Protein AF-E6Y9X5-F1 (afdb_monomer)

Solvent-accessible surface area (backbone atoms only — not comparable to full-atom values): 3119 Å² total; per-residue (Å²): 118,98,80,66,62,72,96,42,78,61,18,96,49,94,98,44,67,46,88,58,50,68,59,52,53,53,49,50,54,54,48,61,69,44,42,76,77,74,50,84,81,81,79,66,96,117

Mean predicted aligned error: 6.64 Å

Organism: Oryza glaberrima (NCBI:txid4538)

Structure (mmCIF, N/CA/C/O backbone):
data_AF-E6Y9X5-F1
#
_entry.id   AF-E6Y9X5-F1
#
loop_
_atom_site.group_PDB
_atom_site.id
_atom_site.type_symbol
_atom_site.label_atom_id
_atom_site.label_alt_id
_atom_site.label_comp_id
_atom_site.label_asym_id
_atom_site.label_entity_id
_atom_site.label_seq_id
_atom_site.pdbx_PDB_ins_code
_atom_site.Cartn_x
_atom_site.Cartn_y
_atom_site.Cartn_z
_atom_site.occupancy
_atom_site.B_iso_or_equiv
_atom_site.auth_seq_id
_atom_site.auth_comp_id
_atom_site.auth_asym_id
_atom_site.auth_atom_id
_atom_site.pdbx_PDB_model_num
ATOM 1 N N . VAL A 1 1 ? 2.604 -17.253 -3.519 1.00 51.72 1 VAL A N 1
ATOM 2 C CA . VAL A 1 1 ? 2.149 -15.894 -3.910 1.00 51.72 1 VAL A CA 1
ATOM 3 C C . VAL A 1 1 ? 3.325 -15.198 -4.576 1.00 51.72 1 VAL A C 1
ATOM 5 O O . VA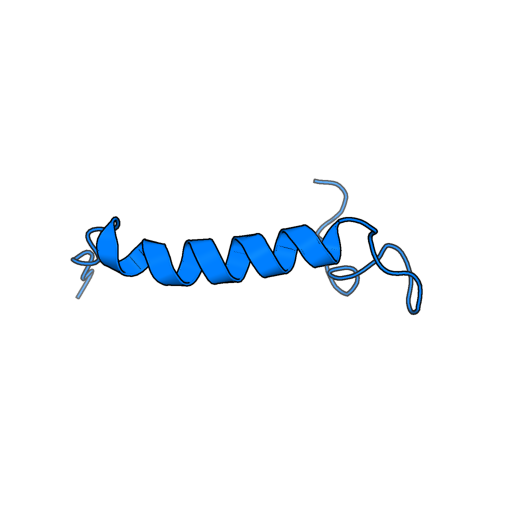L A 1 1 ? 4.323 -14.990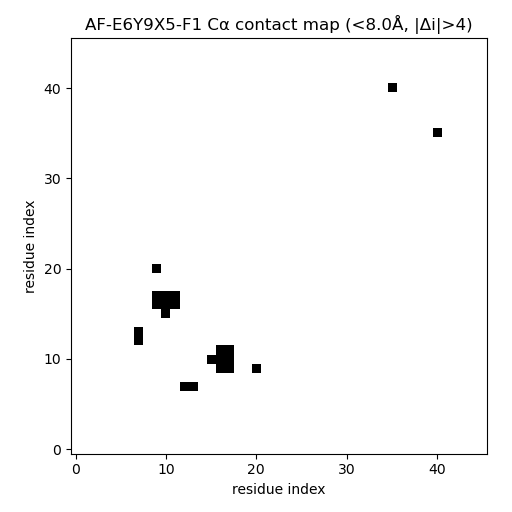 -3.892 1.00 51.72 1 VAL A O 1
ATOM 8 N N . TRP A 1 2 ? 3.343 -15.039 -5.900 1.00 51.88 2 TRP A N 1
ATOM 9 C CA . TRP A 1 2 ? 4.632 -15.148 -6.603 1.00 51.88 2 TRP A CA 1
ATOM 10 C C . TRP A 1 2 ? 5.376 -13.808 -6.769 1.00 51.88 2 TRP A C 1
ATOM 12 O O . TRP A 1 2 ? 4.939 -12.978 -7.552 1.00 51.88 2 TRP A O 1
ATOM 22 N N . GLY A 1 3 ? 6.494 -13.512 -6.085 1.00 62.22 3 GLY A N 1
ATOM 23 C CA . GLY A 1 3 ? 7.249 -14.245 -5.052 1.00 62.22 3 GLY A CA 1
ATOM 24 C C . GLY A 1 3 ? 7.743 -13.308 -3.934 1.00 62.22 3 GLY A C 1
ATOM 25 O O . GLY A 1 3 ? 8.880 -12.855 -3.977 1.00 62.22 3 GLY A O 1
ATOM 26 N N . LYS A 1 4 ? 6.872 -13.057 -2.938 1.00 63.75 4 LYS A N 1
ATOM 27 C CA . LYS A 1 4 ? 7.059 -12.187 -1.747 1.00 63.75 4 LYS A CA 1
ATOM 28 C C . LYS A 1 4 ? 7.399 -10.731 -2.093 1.00 63.75 4 LYS A C 1
ATOM 30 O O . LYS A 1 4 ? 8.547 -10.332 -1.981 1.00 63.75 4 LYS A O 1
ATOM 35 N N . THR A 1 5 ? 6.366 -9.979 -2.484 1.00 69.88 5 THR A N 1
ATOM 36 C CA . THR A 1 5 ? 6.259 -8.552 -2.875 1.00 69.88 5 THR A CA 1
ATOM 37 C C . THR A 1 5 ? 7.507 -7.666 -2.755 1.00 69.88 5 THR A C 1
ATOM 39 O O . THR A 1 5 ? 7.811 -6.961 -3.711 1.00 69.88 5 THR A O 1
ATOM 42 N N . GLY A 1 6 ? 8.257 -7.707 -1.650 1.00 77.94 6 GLY A N 1
ATOM 43 C CA . GLY A 1 6 ? 9.583 -7.094 -1.550 1.00 77.94 6 GLY A CA 1
ATOM 44 C C . GLY A 1 6 ? 9.557 -5.618 -1.965 1.00 77.94 6 GLY A C 1
ATOM 45 O O . GLY A 1 6 ? 8.630 -4.907 -1.580 1.00 77.94 6 GLY A O 1
ATOM 46 N N . PRO A 1 7 ? 10.506 -5.143 -2.789 1.00 80.06 7 PRO A N 1
ATOM 47 C CA . PRO A 1 7 ? 10.518 -3.755 -3.259 1.00 80.06 7 PRO A CA 1
ATOM 48 C C . PRO A 1 7 ? 9.416 -3.418 -4.288 1.00 80.06 7 PRO A C 1
ATOM 50 O O . PRO A 1 7 ? 9.335 -2.282 -4.740 1.00 80.06 7 PRO A O 1
ATOM 53 N N . 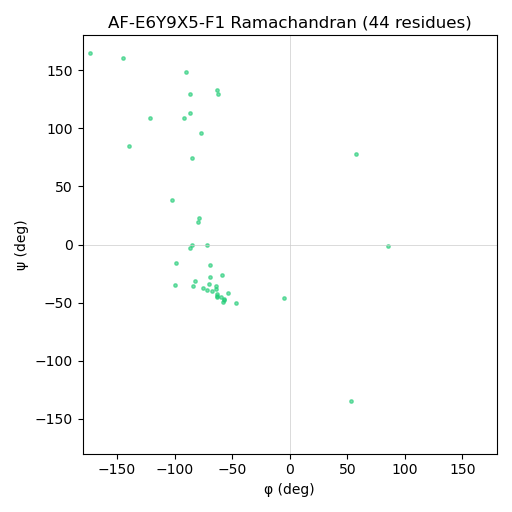LYS A 1 8 ? 8.556 -4.370 -4.676 1.00 87.75 8 LYS A N 1
ATOM 54 C CA . LYS A 1 8 ? 7.573 -4.249 -5.771 1.00 87.75 8 LYS A CA 1
ATOM 55 C C . LYS A 1 8 ? 6.146 -3.991 -5.278 1.00 87.75 8 LYS A C 1
ATOM 57 O O . LYS A 1 8 ? 5.182 -4.548 -5.804 1.00 87.75 8 LYS A O 1
ATOM 62 N N . LEU A 1 9 ? 6.009 -3.184 -4.224 1.00 90.75 9 LEU A N 1
ATOM 63 C CA . LEU A 1 9 ? 4.712 -2.887 -3.606 1.00 90.75 9 LEU A CA 1
ATOM 64 C C . LEU A 1 9 ? 3.801 -2.062 -4.526 1.00 90.75 9 LEU A C 1
ATOM 66 O O . LEU A 1 9 ? 2.600 -2.330 -4.592 1.00 90.75 9 LEU A O 1
ATOM 70 N N . TYR A 1 10 ? 4.392 -1.095 -5.229 1.00 92.69 10 TYR A N 1
ATOM 71 C CA . TYR A 1 10 ? 3.680 -0.117 -6.051 1.00 92.69 10 TYR A CA 1
ATOM 72 C C . TYR A 1 10 ? 3.659 -0.474 -7.536 1.00 92.69 10 TYR A C 1
ATOM 74 O O . TYR A 1 10 ? 2.826 0.054 -8.257 1.00 92.69 10 TYR A O 1
ATOM 82 N N . GLY A 1 11 ? 4.502 -1.397 -7.994 1.00 93.69 11 GLY A N 1
AT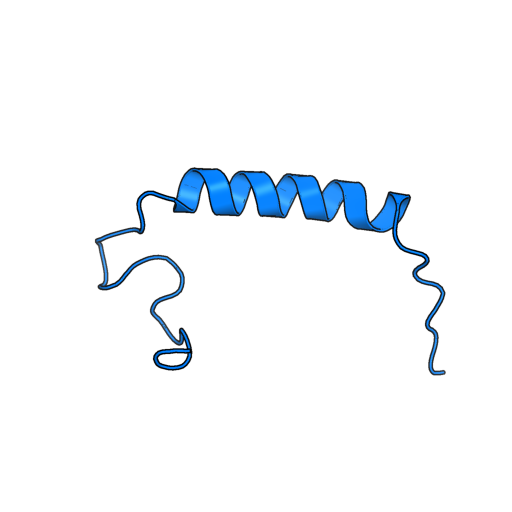OM 83 C CA . GLY A 1 11 ? 4.607 -1.707 -9.414 1.00 93.69 11 GLY A CA 1
ATOM 84 C C . GLY A 1 11 ? 5.513 -2.898 -9.719 1.00 93.69 11 GLY A C 1
ATOM 85 O O . GLY A 1 11 ? 6.282 -3.322 -8.847 1.00 93.69 11 GLY A O 1
ATOM 86 N N . PRO A 1 12 ? 5.443 -3.468 -10.936 1.00 90.38 12 PRO A N 1
ATOM 87 C CA . PRO A 1 12 ? 6.271 -4.610 -11.332 1.00 90.38 12 PRO A CA 1
ATOM 88 C C . PRO A 1 12 ? 7.763 -4.249 -11.476 1.00 90.38 12 PRO A C 1
ATOM 90 O O . PRO A 1 12 ? 8.633 -5.114 -11.271 1.00 90.38 12 PRO A O 1
ATOM 93 N N . THR A 1 13 ? 8.045 -2.982 -11.799 1.00 91.06 13 THR A N 1
ATOM 94 C CA . THR A 1 13 ? 9.368 -2.366 -11.984 1.00 91.06 13 THR A CA 1
ATOM 95 C C . THR A 1 13 ? 9.360 -0.915 -11.495 1.00 91.06 13 THR A C 1
ATOM 97 O O . THR A 1 13 ? 8.308 -0.298 -11.384 1.00 91.06 13 THR A O 1
ATOM 100 N N . THR A 1 14 ? 10.531 -0.343 -11.212 1.00 90.44 14 THR A N 1
ATOM 101 C CA . THR A 1 14 ? 10.646 1.060 -10.787 1.00 90.44 14 THR A CA 1
ATOM 102 C C . THR A 1 14 ? 10.158 2.015 -11.878 1.00 90.44 14 THR A C 1
ATOM 104 O O . THR A 1 14 ? 10.613 1.920 -13.015 1.00 90.44 14 THR A O 1
ATOM 107 N N . GLY A 1 15 ? 9.274 2.949 -11.518 1.00 93.75 15 GLY A N 1
ATOM 108 C CA . GLY A 1 15 ? 8.720 3.950 -12.437 1.00 93.75 15 GLY A CA 1
ATOM 109 C C . GLY A 1 15 ? 7.498 3.489 -13.239 1.00 93.75 15 GLY A C 1
ATOM 110 O O . GLY A 1 15 ? 6.953 4.293 -13.989 1.00 93.75 15 GLY A O 1
ATOM 111 N N . ASP A 1 16 ? 7.058 2.238 -13.073 1.00 94.88 16 ASP A N 1
ATOM 112 C CA . ASP A 1 16 ? 5.809 1.726 -13.642 1.00 94.88 16 ASP A CA 1
ATOM 113 C C . ASP A 1 16 ? 4.910 1.236 -12.510 1.00 94.88 16 ASP A C 1
ATOM 115 O O . ASP A 1 16 ? 5.213 0.228 -11.875 1.00 94.88 16 ASP A O 1
ATOM 119 N N . ASP A 1 17 ? 3.835 1.968 -12.234 1.00 95.94 17 ASP A N 1
ATOM 120 C CA . ASP A 1 17 ? 2.928 1.688 -11.125 1.00 95.94 17 ASP A CA 1
ATOM 121 C C . ASP A 1 17 ? 1.783 0.758 -11.547 1.00 95.94 17 ASP A C 1
ATOM 123 O O . ASP A 1 17 ? 1.270 0.812 -12.669 1.00 95.94 17 ASP A O 1
ATOM 127 N N . TYR A 1 18 ? 1.298 -0.069 -10.618 1.00 95.31 18 TYR A N 1
ATOM 128 C CA . TYR A 1 18 ? 0.079 -0.832 -10.853 1.00 95.31 18 TYR A CA 1
ATOM 129 C C . TYR A 1 18 ? -1.112 0.111 -11.042 1.00 95.31 18 TYR A C 1
ATOM 131 O O . TYR A 1 18 ? -1.364 1.016 -10.243 1.00 95.31 18 TYR A O 1
ATOM 139 N N . ARG A 1 19 ? -1.907 -0.158 -12.080 1.00 96.50 19 ARG A N 1
ATOM 140 C CA . ARG A 1 19 ? -3.104 0.632 -12.418 1.00 96.50 19 ARG A CA 1
ATOM 141 C C . ARG A 1 19 ? -4.134 0.680 -11.289 1.00 96.50 19 ARG A C 1
ATOM 143 O O . ARG A 1 19 ? -4.916 1.620 -11.214 1.00 96.50 19 ARG A O 1
ATOM 150 N N . ASP A 1 20 ? -4.145 -0.326 -10.421 1.00 95.94 20 ASP A N 1
ATOM 151 C CA . ASP A 1 20 ? -5.080 -0.438 -9.307 1.00 95.94 20 ASP A CA 1
ATOM 152 C C . ASP A 1 20 ? -4.613 0.286 -8.033 1.00 95.94 20 ASP A C 1
ATOM 154 O O . ASP A 1 20 ? -5.384 0.361 -7.077 1.00 95.94 20 ASP A O 1
ATOM 158 N N . ASN A 1 21 ? -3.413 0.883 -8.004 1.00 95.31 21 ASN A N 1
ATOM 159 C CA . ASN A 1 21 ? -2.884 1.580 -6.825 1.00 95.31 21 ASN A CA 1
ATOM 160 C C . ASN A 1 21 ? -3.838 2.652 -6.288 1.00 95.31 21 ASN A C 1
ATOM 162 O O . ASN A 1 21 ? -4.041 2.741 -5.079 1.00 95.31 21 ASN A O 1
ATOM 166 N N . GLN A 1 22 ? -4.465 3.434 -7.173 1.00 96.81 22 GLN A N 1
ATOM 167 C CA . GLN A 1 22 ? -5.415 4.476 -6.768 1.00 96.81 22 GLN A CA 1
ATOM 168 C C . GLN A 1 22 ? -6.566 3.895 -5.937 1.00 96.81 22 GLN A C 1
ATOM 170 O O . GLN A 1 22 ? -6.875 4.394 -4.854 1.00 96.81 22 GLN A O 1
ATOM 175 N N . LEU A 1 23 ? -7.159 2.796 -6.409 1.00 97.88 23 LEU A N 1
ATOM 176 C CA . LEU A 1 23 ? -8.242 2.116 -5.705 1.00 97.88 23 LEU A CA 1
ATOM 177 C C . LEU A 1 23 ? -7.738 1.387 -4.45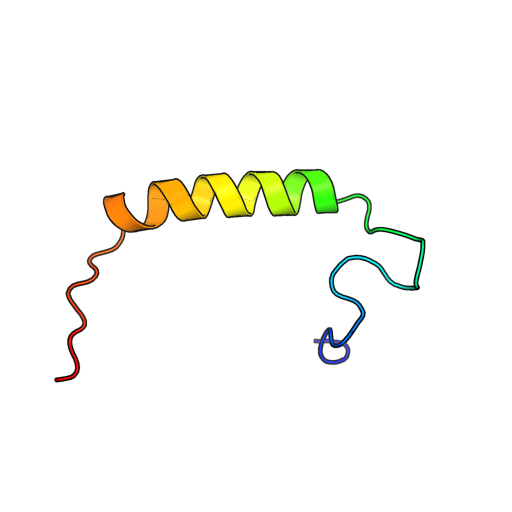9 1.00 97.88 23 LEU A C 1
ATOM 179 O O . LEU A 1 23 ? -8.392 1.445 -3.422 1.00 97.88 23 LEU A O 1
ATOM 183 N N . ARG A 1 24 ? -6.562 0.754 -4.520 1.00 96.94 24 ARG A N 1
ATOM 184 C CA . ARG A 1 24 ? -5.960 0.046 -3.383 1.00 96.94 24 ARG A CA 1
ATOM 185 C C . ARG A 1 24 ? -5.709 0.972 -2.200 1.00 96.94 24 ARG A C 1
ATOM 187 O O . ARG A 1 24 ? -6.045 0.607 -1.077 1.00 96.94 24 ARG A O 1
ATOM 194 N N . PHE A 1 25 ? -5.155 2.160 -2.435 1.00 96.69 25 PHE A N 1
ATOM 195 C CA . PHE A 1 25 ? -4.889 3.116 -1.359 1.00 96.69 25 PHE A CA 1
ATOM 196 C C . PHE A 1 25 ? -6.153 3.810 -0.867 1.00 96.69 25 PHE A C 1
ATOM 198 O O . PHE A 1 25 ? -6.305 3.984 0.339 1.00 96.69 25 PHE A O 1
ATOM 205 N N . CYS A 1 26 ? -7.096 4.130 -1.757 1.00 98.00 26 CYS A N 1
ATOM 206 C CA . CYS A 1 26 ? -8.404 4.634 -1.341 1.00 98.00 26 CYS A CA 1
ATOM 207 C C . CYS A 1 26 ? -9.115 3.628 -0.422 1.00 98.00 26 CYS A C 1
ATOM 209 O O . CYS A 1 26 ? -9.532 3.980 0.682 1.00 98.00 26 CYS A O 1
ATOM 211 N N . LEU A 1 27 ? -9.168 2.359 -0.832 1.00 97.75 27 LEU A N 1
ATOM 212 C CA . LEU A 1 27 ? -9.781 1.289 -0.054 1.00 97.75 27 LEU A CA 1
ATOM 213 C C . LEU A 1 27 ? -9.057 1.055 1.274 1.00 97.75 27 LEU A C 1
ATOM 215 O O . LEU A 1 27 ? -9.720 0.907 2.295 1.00 97.75 27 LEU A O 1
ATOM 219 N N . LEU A 1 28 ? -7.719 1.057 1.283 1.00 97.75 28 LEU A N 1
ATOM 220 C CA . LEU A 1 28 ? -6.932 0.927 2.511 1.00 97.75 28 LEU A CA 1
ATOM 221 C C . LEU A 1 28 ? -7.287 2.025 3.522 1.00 97.75 28 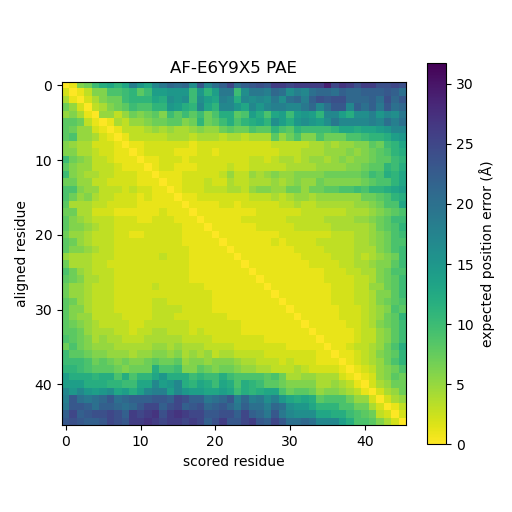LEU A C 1
ATOM 223 O O . LEU A 1 28 ? -7.530 1.721 4.687 1.00 97.75 28 LEU A O 1
ATOM 227 N N . CYS A 1 29 ? -7.353 3.284 3.082 1.00 97.88 29 CYS A N 1
ATOM 228 C CA . CYS A 1 29 ? -7.703 4.410 3.947 1.00 97.88 29 CYS A CA 1
ATOM 229 C C . CYS A 1 29 ? -9.129 4.289 4.498 1.00 97.88 29 CYS A C 1
ATOM 231 O O . CYS A 1 29 ? -9.343 4.473 5.693 1.00 97.88 29 CYS A O 1
ATOM 233 N N . LEU A 1 30 ? -10.100 3.945 3.648 1.00 97.94 30 LEU A N 1
ATOM 234 C CA . LEU A 1 30 ? -11.489 3.759 4.073 1.00 97.94 30 LEU A CA 1
ATOM 235 C C . LEU A 1 30 ? -11.624 2.599 5.068 1.00 97.94 30 LEU A C 1
ATOM 237 O O . LEU A 1 30 ? -12.267 2.747 6.105 1.00 97.94 30 LEU A O 1
ATOM 241 N N . ALA A 1 31 ? -10.966 1.470 4.800 1.00 96.62 31 ALA A N 1
ATOM 242 C CA . ALA A 1 31 ? -10.971 0.320 5.696 1.00 96.62 31 ALA A CA 1
ATOM 243 C C . ALA A 1 31 ? -10.299 0.632 7.041 1.00 96.62 31 ALA A C 1
ATOM 245 O O . ALA A 1 31 ? -10.796 0.203 8.078 1.00 96.62 31 ALA A O 1
ATOM 246 N N . ALA A 1 32 ? -9.210 1.407 7.049 1.00 95.81 32 ALA A N 1
ATOM 247 C CA . ALA A 1 32 ? -8.540 1.826 8.279 1.00 95.81 32 ALA A CA 1
ATOM 248 C C . ALA A 1 32 ? -9.427 2.729 9.156 1.00 95.81 32 ALA A C 1
ATOM 250 O O . ALA A 1 32 ? -9.386 2.614 10.379 1.00 95.81 32 ALA A O 1
ATOM 251 N N . LEU A 1 33 ? -10.249 3.590 8.545 1.00 96.12 33 LEU A N 1
ATOM 252 C CA . LEU A 1 33 ? -11.227 4.415 9.265 1.00 96.12 33 LEU A CA 1
ATOM 253 C C . LEU A 1 33 ? -12.381 3.583 9.844 1.00 96.12 33 LEU A C 1
ATOM 255 O O . LEU A 1 33 ? -12.881 3.901 10.923 1.00 96.12 33 LEU A O 1
ATOM 259 N N . GLU A 1 34 ? -12.791 2.518 9.152 1.00 96.00 3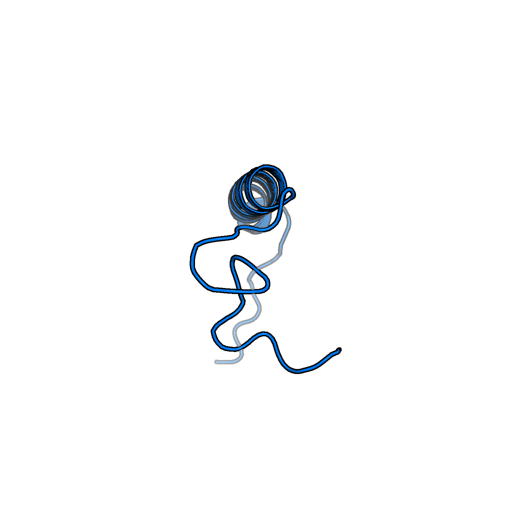4 GLU A N 1
ATOM 260 C CA . GLU A 1 34 ? -13.892 1.655 9.594 1.00 96.00 34 GLU A CA 1
ATOM 261 C C . GLU A 1 34 ? -13.453 0.603 10.626 1.00 96.00 34 GLU A C 1
ATOM 263 O O . GLU A 1 34 ? -14.213 0.254 11.529 1.00 96.00 34 GLU A O 1
ATOM 268 N N . ALA A 1 35 ? -12.206 0.133 10.549 1.00 94.88 35 ALA A N 1
ATOM 269 C CA . ALA A 1 35 ? -11.637 -0.878 11.437 1.00 94.88 35 ALA A CA 1
ATOM 270 C C . ALA A 1 35 ? -11.911 -0.644 12.939 1.00 94.88 35 ALA A C 1
ATOM 272 O O . ALA A 1 35 ? -12.417 -1.569 13.570 1.00 94.88 35 ALA A O 1
ATOM 273 N N . PRO A 1 36 ? -11.671 0.539 13.542 1.00 90.19 36 PRO A N 1
ATOM 274 C CA . PRO A 1 36 ? -11.935 0.750 14.970 1.00 90.19 36 PRO A CA 1
ATOM 275 C C . PRO A 1 36 ? -13.426 0.760 15.338 1.00 90.19 36 PRO A C 1
ATOM 277 O O . PRO A 1 36 ? -13.761 0.630 16.511 1.00 90.19 36 PRO A O 1
ATOM 280 N N . ARG A 1 37 ? -14.326 0.944 14.364 1.00 92.12 37 ARG A N 1
ATOM 281 C CA . ARG A 1 37 ? -15.781 0.967 14.587 1.00 92.12 37 ARG A CA 1
ATOM 282 C C . ARG A 1 37 ? -16.364 -0.443 14.599 1.00 92.12 37 ARG A C 1
ATOM 284 O O . ARG A 1 37 ? -17.305 -0.709 15.340 1.00 92.12 37 ARG A O 1
ATOM 291 N N . VAL A 1 38 ? -15.812 -1.325 13.767 1.00 92.38 38 VAL A N 1
ATOM 292 C CA . VAL A 1 38 ? -16.324 -2.685 13.540 1.00 92.38 38 VAL A CA 1
ATOM 293 C C . VAL A 1 38 ? -15.552 -3.733 14.336 1.00 92.38 38 VAL A C 1
ATOM 295 O O . VAL A 1 38 ? -16.135 -4.721 14.782 1.00 92.38 38 VAL A O 1
ATOM 298 N N . LEU A 1 39 ? -14.242 -3.553 14.513 1.00 88.25 39 LEU A N 1
ATOM 299 C CA . LEU A 1 39 ? -13.399 -4.538 15.179 1.00 88.25 39 LEU A CA 1
ATOM 300 C C . LEU A 1 39 ? -13.410 -4.328 16.691 1.00 88.25 39 LEU A C 1
ATOM 302 O O . LEU A 1 39 ? -13.136 -3.243 17.198 1.00 88.25 39 LEU A O 1
ATOM 306 N N . ASN A 1 40 ? -13.665 -5.411 17.422 1.00 81.38 40 ASN A N 1
ATOM 307 C CA . ASN A 1 40 ? -13.478 -5.448 18.863 1.00 81.38 40 ASN A CA 1
ATOM 308 C C . ASN A 1 40 ? -11.979 -5.584 19.175 1.00 81.38 40 ASN A C 1
ATOM 310 O O . ASN A 1 40 ? -11.435 -6.687 19.163 1.00 81.38 40 ASN A O 1
ATOM 314 N N . LEU A 1 41 ? -11.310 -4.461 19.443 1.00 79.38 41 LEU A N 1
ATOM 315 C CA . LEU A 1 41 ? -9.864 -4.403 19.695 1.00 79.38 41 LEU A CA 1
ATOM 316 C C . LEU A 1 41 ? -9.458 -4.824 21.125 1.00 79.38 41 LEU A C 1
ATOM 318 O O . LEU A 1 41 ? -8.350 -4.532 21.557 1.00 79.38 41 LEU A O 1
ATOM 322 N N . ASN A 1 42 ? -10.316 -5.543 21.856 1.00 75.50 42 ASN A N 1
ATOM 323 C CA . ASN A 1 42 ? -10.060 -5.999 23.231 1.00 75.50 42 ASN A CA 1
ATOM 324 C C . ASN A 1 42 ? -9.147 -7.241 23.335 1.00 75.50 42 ASN A C 1
ATOM 326 O O . ASN A 1 42 ? -9.196 -7.960 24.331 1.00 75.50 42 ASN A O 1
ATOM 330 N N . ASN A 1 43 ? -8.314 -7.518 22.329 1.00 66.81 43 ASN A N 1
ATOM 331 C CA . ASN A 1 43 ? -7.335 -8.602 22.399 1.00 66.81 43 ASN A CA 1
ATOM 332 C C . ASN A 1 43 ? -6.057 -8.106 23.100 1.00 66.81 43 ASN A C 1
ATOM 334 O O . ASN A 1 43 ? -5.060 -7.806 22.444 1.00 66.81 43 ASN A O 1
ATOM 338 N N . SER A 1 44 ? -6.124 -7.951 24.425 1.00 69.50 44 SER A N 1
ATOM 339 C CA . SER A 1 44 ? -4.935 -7.784 25.266 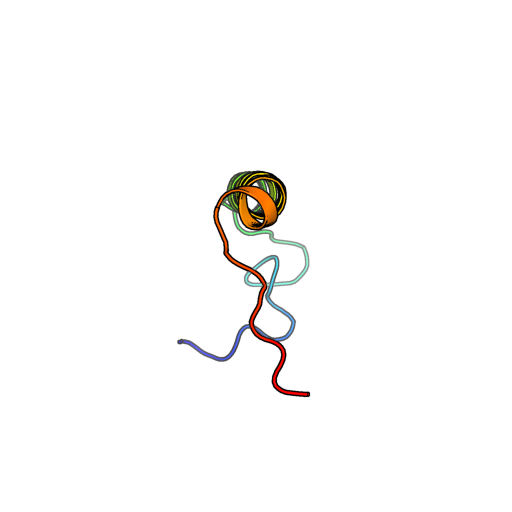1.00 69.50 44 SER A CA 1
ATOM 340 C C . SER A 1 44 ? -4.417 -9.169 25.634 1.00 69.50 44 SER A C 1
ATOM 342 O O . SER A 1 44 ? -5.096 -9.906 26.344 1.00 69.50 44 SER A O 1
ATOM 344 N N . GLU A 1 45 ? -3.238 -9.539 25.134 1.00 66.56 45 GLU A N 1
ATOM 345 C CA . GLU A 1 45 ? -2.539 -10.765 25.559 1.00 66.56 45 GLU A CA 1
ATOM 346 C C . GLU A 1 45 ? -1.698 -10.542 26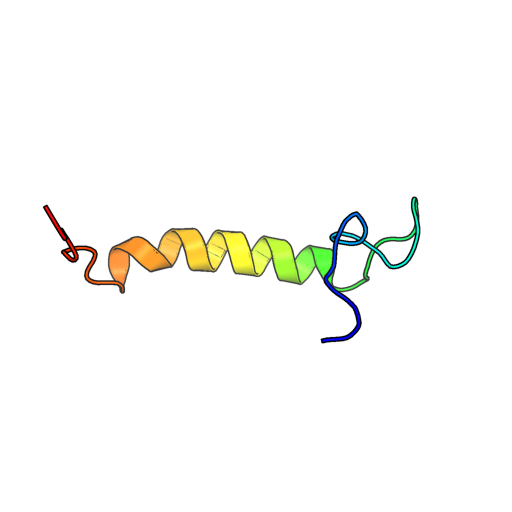.835 1.00 66.56 45 GLU A C 1
ATOM 348 O O . GLU A 1 45 ? -1.073 -11.471 27.345 1.00 66.56 45 GLU A O 1
ATOM 353 N N . TYR A 1 46 ? -1.712 -9.306 27.354 1.00 62.78 46 TYR A N 1
ATOM 354 C CA . TYR A 1 46 ? -1.082 -8.877 28.604 1.00 62.78 46 TYR A CA 1
ATOM 355 C C . TYR A 1 46 ? -2.120 -8.394 29.616 1.00 62.78 46 TYR A C 1
ATOM 357 O O . TYR A 1 46 ? -3.075 -7.697 29.192 1.00 62.78 46 TYR A O 1
#

Sequence (46 aa):
VWGKTGPKLYGPTTGDDYRDNQLRFCLLCLAALEAPRVLNLNNSEY

Radius of gyration: 15.47 Å; Cα contacts (8 Å, |Δi|>4): 11; chains: 1; bounding box: 27×20×42 Å

pLDDT: mean 86.6, std 13.25, range [51.72, 98.0]

Foldseek 3Di:
DPPPCPPAPQHPDPPHGDPCVVVVVVVVVVCVVCCVVPDPPPPDPD

Secondary structure (DSSP, 8-state):
-TT--TT-SS-SBTTB--TTHHHHHHHHHHHHHHHHHHS-------